Protein AF-A0A8X6LSC9-F1 (afdb_monomer)

Nearest PDB structures (foldseek):
  7ane-assembly1_av  TM=3.466E-01  e=9.409E+00  Leishmania major

pLDDT: mean 84.43, std 11.2, range [41.88, 93.12]

Foldseek 3Di:
DPPDPPPVVVVVVVVVVVCCVVVVVDDDDDDDPDPFFPDKDKDKDWDDDPVDTDIDIDIDTHGDD

Structure (mmCIF, N/CA/C/O backbone):
data_AF-A0A8X6LSC9-F1
#
_entry.id   AF-A0A8X6LSC9-F1
#
loop_
_atom_site.group_PDB
_atom_site.id
_atom_site.type_symbol
_atom_site.label_atom_id
_atom_site.label_alt_id
_atom_site.label_comp_id
_atom_site.label_asym_id
_atom_site.label_entity_id
_atom_site.label_seq_id
_atom_site.pdbx_PDB_ins_code
_atom_site.Cartn_x
_atom_site.Cartn_y
_atom_site.Cartn_z
_atom_site.occupancy
_atom_site.B_iso_or_equiv
_atom_site.auth_seq_id
_atom_site.auth_comp_id
_atom_site.auth_asym_id
_atom_site.auth_atom_id
_atom_site.pdbx_PDB_model_num
ATOM 1 N N . MET A 1 1 ? 28.051 -9.622 -28.141 1.00 41.88 1 MET A N 1
ATOM 2 C CA . MET A 1 1 ? 26.825 -8.927 -28.590 1.00 41.88 1 MET A CA 1
ATOM 3 C C . MET A 1 1 ? 26.016 -8.576 -27.344 1.00 41.88 1 MET A C 1
ATOM 5 O O . MET A 1 1 ? 25.340 -9.440 -26.821 1.00 41.88 1 MET A O 1
ATOM 9 N N . GLY A 1 2 ? 26.210 -7.389 -26.755 1.00 53.59 2 GLY A N 1
ATOM 10 C CA . GLY A 1 2 ? 25.691 -7.100 -25.402 1.00 53.59 2 GLY A CA 1
ATOM 11 C C . GLY A 1 2 ? 25.612 -5.615 -25.044 1.00 53.59 2 GLY A C 1
ATOM 12 O O . GLY A 1 2 ? 25.763 -5.254 -23.887 1.00 53.59 2 GLY A O 1
ATOM 13 N N . ARG A 1 3 ? 25.439 -4.733 -26.036 1.00 55.69 3 ARG A N 1
ATOM 14 C CA . ARG A 1 3 ? 25.359 -3.274 -25.825 1.00 55.69 3 ARG A CA 1
ATOM 15 C C . ARG A 1 3 ? 24.196 -2.632 -26.588 1.00 55.69 3 ARG A C 1
ATOM 17 O O . ARG A 1 3 ? 24.359 -1.572 -27.173 1.00 55.69 3 ARG A O 1
ATOM 24 N N . MET A 1 4 ? 23.037 -3.291 -26.614 1.00 51.50 4 MET A N 1
ATOM 25 C CA . MET A 1 4 ? 21.840 -2.768 -27.298 1.00 51.50 4 MET A CA 1
ATOM 26 C C . MET A 1 4 ? 20.569 -2.759 -26.435 1.00 51.50 4 MET A C 1
ATOM 28 O O . MET A 1 4 ? 19.510 -2.418 -26.938 1.00 51.50 4 MET A O 1
ATOM 32 N N . LEU A 1 5 ? 20.667 -3.093 -25.141 1.00 55.59 5 LEU A N 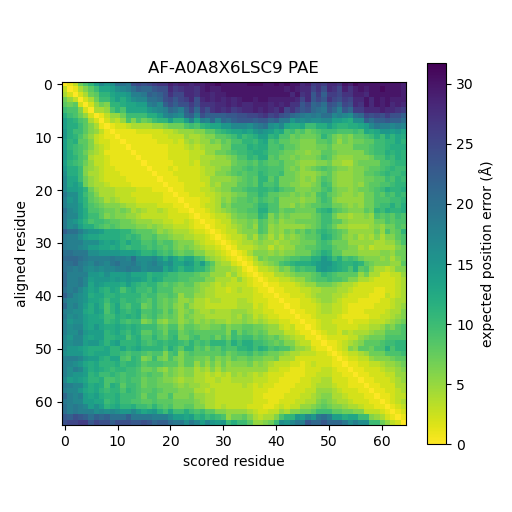1
ATOM 33 C CA . LEU A 1 5 ? 19.520 -3.099 -24.217 1.00 55.59 5 LEU A CA 1
ATOM 34 C C . LEU A 1 5 ? 19.448 -1.837 -23.337 1.00 55.59 5 LEU A C 1
ATOM 36 O O . LEU A 1 5 ? 18.369 -1.428 -22.933 1.00 55.59 5 LEU A O 1
ATOM 40 N N . ALA A 1 6 ? 20.574 -1.163 -23.081 1.00 59.84 6 ALA A N 1
ATOM 41 C CA . ALA A 1 6 ? 20.613 -0.038 -22.140 1.00 59.84 6 ALA A CA 1
ATOM 42 C C . 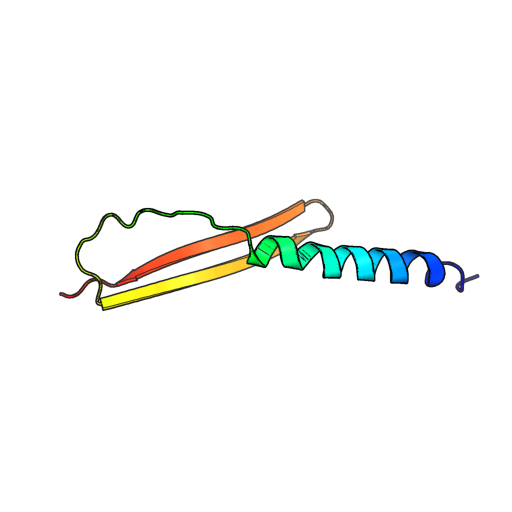ALA A 1 6 ? 19.886 1.230 -22.637 1.00 59.84 6 ALA A C 1
ATOM 44 O O . ALA A 1 6 ? 19.393 2.007 -21.825 1.00 59.84 6 ALA A O 1
ATOM 45 N N . GLY A 1 7 ? 19.815 1.444 -23.957 1.00 65.38 7 GLY A N 1
ATOM 46 C CA . GLY A 1 7 ? 19.263 2.675 -24.536 1.00 65.38 7 GLY A CA 1
ATOM 47 C C . GLY A 1 7 ? 17.737 2.788 -24.454 1.00 65.38 7 GLY A C 1
ATOM 48 O O . GLY A 1 7 ? 17.233 3.893 -24.299 1.00 65.38 7 GLY A O 1
ATOM 49 N N . ALA A 1 8 ? 17.019 1.662 -24.530 1.00 74.38 8 ALA A N 1
ATOM 50 C CA . ALA A 1 8 ? 15.554 1.625 -24.448 1.00 74.38 8 ALA A CA 1
ATOM 51 C C . ALA A 1 8 ? 15.049 1.477 -23.001 1.00 74.38 8 ALA A C 1
ATOM 53 O O . ALA A 1 8 ? 14.080 2.125 -22.617 1.00 74.38 8 ALA A O 1
ATOM 54 N N . ILE A 1 9 ? 15.771 0.717 -22.167 1.00 83.44 9 ILE A N 1
ATOM 55 C CA . ILE A 1 9 ? 15.373 0.444 -20.777 1.00 83.44 9 ILE A CA 1
ATOM 56 C C . ILE A 1 9 ? 15.459 1.697 -19.899 1.00 83.44 9 ILE A C 1
ATOM 58 O O . ILE A 1 9 ? 14.622 1.888 -19.024 1.00 83.44 9 ILE A O 1
ATOM 62 N N . ALA A 1 10 ? 16.454 2.569 -20.097 1.00 87.25 10 ALA A N 1
ATOM 63 C CA . ALA A 1 10 ? 16.623 3.740 -19.234 1.00 87.25 10 ALA A CA 1
ATOM 64 C C . ALA A 1 10 ? 15.455 4.754 -19.338 1.00 87.25 10 ALA A C 1
ATOM 66 O O . ALA A 1 10 ? 14.939 5.154 -18.290 1.00 87.25 10 ALA A O 1
ATOM 67 N N . PRO A 1 11 ? 14.981 5.139 -20.542 1.00 89.06 11 PRO A N 1
ATOM 68 C CA . PRO A 1 11 ? 13.767 5.944 -20.687 1.00 89.06 11 PRO A CA 1
ATOM 69 C C . PRO A 1 11 ? 12.507 5.254 -20.151 1.00 89.06 11 PRO A C 1
ATOM 71 O O . PRO A 1 11 ? 11.707 5.890 -19.469 1.00 89.06 11 PRO A O 1
ATOM 74 N N . GLU A 1 12 ? 12.334 3.957 -20.418 1.00 88.94 12 GLU A N 1
ATOM 75 C CA . GLU A 1 12 ? 11.181 3.179 -19.941 1.00 88.94 12 GLU A CA 1
ATOM 76 C C . GLU A 1 12 ? 11.136 3.112 -18.412 1.00 88.94 12 GLU A C 1
ATOM 78 O O . GLU A 1 12 ? 10.099 3.381 -17.806 1.00 88.94 12 GLU A O 1
ATOM 83 N N . TRP A 1 13 ? 12.278 2.845 -17.777 1.00 87.62 13 TRP A N 1
ATOM 84 C CA . TRP A 1 13 ? 12.421 2.852 -16.326 1.00 87.62 13 TRP A CA 1
ATOM 85 C C . TRP A 1 13 ? 12.136 4.233 -15.732 1.00 87.62 13 TRP A C 1
ATOM 87 O O . TRP A 1 13 ? 11.408 4.347 -14.747 1.00 87.6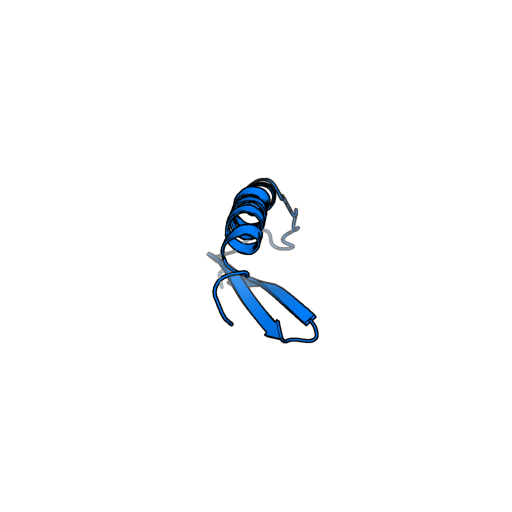2 13 TRP A O 1
ATOM 97 N N . HIS A 1 14 ? 12.660 5.297 -16.347 1.00 91.88 14 HIS A N 1
ATOM 98 C CA . HIS A 1 14 ? 12.393 6.661 -15.898 1.00 91.88 14 HIS A CA 1
ATOM 99 C C . HIS A 1 14 ? 10.900 7.008 -15.971 1.00 91.88 14 HIS A C 1
ATOM 101 O O . HIS A 1 14 ? 10.359 7.587 -15.026 1.00 91.88 14 HIS A O 1
ATOM 107 N N . ASN A 1 15 ? 10.224 6.618 -17.054 1.00 92.81 15 ASN A N 1
ATOM 108 C CA . ASN A 1 15 ? 8.787 6.824 -17.221 1.00 92.81 15 ASN A CA 1
ATOM 109 C C . ASN A 1 15 ? 7.983 6.014 -16.198 1.00 92.81 15 ASN A C 1
ATOM 111 O O . ASN A 1 15 ? 7.068 6.554 -15.577 1.00 92.81 15 ASN A O 1
ATOM 115 N N . PHE A 1 16 ? 8.353 4.751 -15.971 1.00 89.31 16 PHE A N 1
ATOM 116 C CA . PHE A 1 16 ? 7.733 3.897 -14.961 1.00 89.31 16 PHE A CA 1
ATOM 117 C C . PHE A 1 16 ? 7.840 4.510 -13.560 1.00 89.31 16 PHE A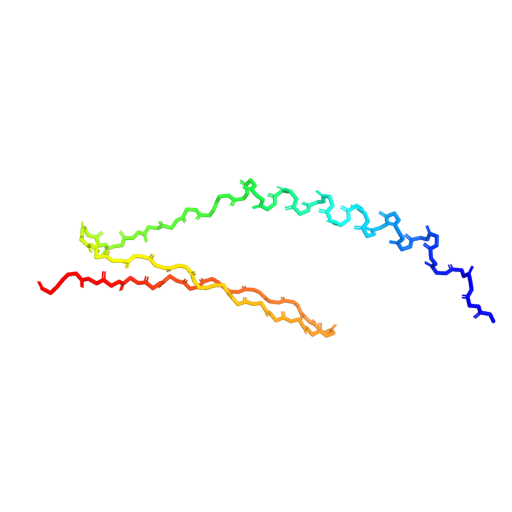 C 1
ATOM 119 O O . PHE A 1 16 ? 6.817 4.729 -12.915 1.00 89.31 16 PHE A O 1
ATOM 126 N N . VAL A 1 17 ? 9.045 4.877 -13.110 1.00 89.38 17 VAL A N 1
ATOM 127 C CA . VAL A 1 17 ? 9.250 5.498 -11.789 1.00 89.38 17 VAL A CA 1
ATOM 128 C C . VAL A 1 17 ? 8.505 6.828 -11.683 1.00 89.38 17 VAL A C 1
ATOM 130 O O . VAL A 1 17 ? 7.868 7.098 -10.669 1.00 89.38 17 VAL A O 1
ATOM 133 N N . SER A 1 18 ? 8.522 7.641 -12.741 1.00 93.12 18 SER A N 1
ATOM 134 C CA . SER A 1 18 ? 7.777 8.905 -12.781 1.00 93.12 18 SER A CA 1
ATOM 135 C C . SER A 1 18 ? 6.267 8.700 -12.640 1.00 93.12 18 SER A C 1
ATOM 137 O O . SER A 1 18 ? 5.606 9.498 -11.976 1.00 93.12 18 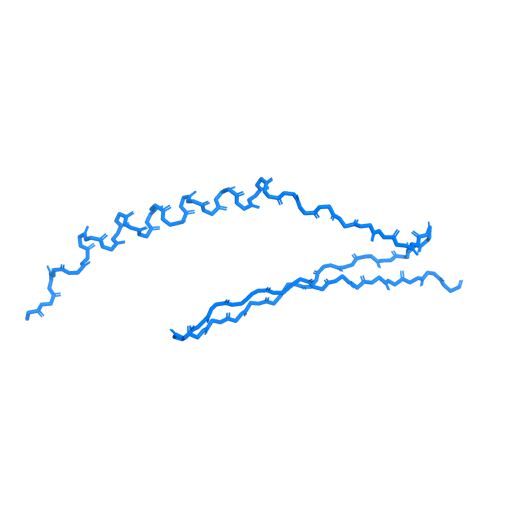SER A O 1
ATOM 139 N N . SER A 1 19 ? 5.722 7.618 -13.209 1.00 90.81 19 SER A N 1
ATOM 140 C CA . SER A 1 19 ? 4.298 7.282 -13.100 1.00 90.81 19 SER A CA 1
ATOM 141 C C . SER A 1 19 ? 3.866 6.907 -11.678 1.00 90.81 19 SER A C 1
ATOM 143 O O . SER A 1 19 ? 2.703 7.104 -11.329 1.00 90.81 19 SER A O 1
ATOM 145 N N . LEU A 1 20 ? 4.793 6.455 -10.819 1.00 87.06 20 LEU A N 1
ATOM 146 C CA . LEU A 1 20 ? 4.483 6.090 -9.431 1.00 87.06 20 LEU A CA 1
ATOM 147 C C . LEU A 1 20 ? 3.996 7.281 -8.597 1.00 87.06 20 LEU A C 1
ATOM 149 O O . LEU A 1 20 ? 3.287 7.066 -7.620 1.00 87.06 20 LEU A O 1
ATOM 153 N N . LYS A 1 21 ? 4.279 8.527 -9.005 1.00 89.75 21 LYS A N 1
ATOM 154 C CA . LYS A 1 21 ? 3.711 9.724 -8.359 1.00 89.75 21 LYS A CA 1
ATOM 155 C C . LYS A 1 21 ? 2.181 9.724 -8.355 1.00 89.75 21 LYS A C 1
ATOM 157 O O . LYS A 1 21 ? 1.579 10.216 -7.410 1.00 89.75 21 LYS A O 1
ATOM 162 N N . ALA A 1 22 ? 1.541 9.115 -9.355 1.00 88.50 22 ALA A N 1
ATOM 163 C CA . ALA A 1 22 ? 0.085 8.983 -9.381 1.00 88.50 22 ALA A CA 1
ATOM 164 C C . ALA A 1 22 ? -0.457 8.129 -8.215 1.00 88.50 22 ALA A C 1
ATOM 166 O O . ALA A 1 22 ? -1.610 8.287 -7.821 1.00 88.50 22 ALA A O 1
ATOM 167 N N . LEU A 1 23 ? 0.363 7.242 -7.633 1.00 85.44 23 LEU A N 1
ATOM 168 C CA . LEU A 1 23 ? -0.012 6.467 -6.447 1.00 85.44 23 LEU A CA 1
ATOM 169 C C . LEU A 1 23 ? -0.029 7.322 -5.175 1.00 85.44 23 LEU A C 1
ATOM 171 O O . LEU A 1 23 ? -0.773 6.998 -4.256 1.00 85.44 23 LEU A O 1
ATOM 175 N N . GLU A 1 24 ? 0.736 8.416 -5.119 1.00 83.25 24 GLU A N 1
ATOM 176 C CA . GLU A 1 24 ? 0.695 9.360 -3.990 1.00 83.25 24 GLU A CA 1
ATOM 177 C C . GLU A 1 24 ? -0.647 10.106 -3.938 1.00 83.25 24 GLU A C 1
ATOM 179 O O . GLU A 1 24 ? -1.148 10.447 -2.866 1.00 83.25 24 GLU A O 1
ATOM 184 N N . GLU A 1 25 ? -1.265 10.318 -5.101 1.00 86.75 25 GLU A N 1
ATOM 185 C CA . GLU A 1 25 ? -2.581 10.945 -5.229 1.00 86.75 25 GLU A CA 1
ATOM 186 C C . GLU A 1 25 ? -3.739 9.945 -5.057 1.00 86.75 25 GLU A C 1
ATOM 188 O O . GLU A 1 25 ? -4.888 10.351 -4.847 1.00 86.75 25 GLU A O 1
ATOM 193 N N . LEU A 1 26 ? -3.461 8.636 -5.107 1.00 86.50 26 LEU A N 1
ATOM 194 C CA . LEU A 1 26 ? -4.468 7.586 -5.000 1.00 86.50 26 LEU A CA 1
ATOM 195 C C . LEU A 1 26 ? -5.030 7.510 -3.572 1.00 86.50 26 LEU A C 1
ATOM 197 O O . LEU A 1 26 ? -4.442 6.926 -2.664 1.00 86.50 26 LEU A O 1
ATOM 201 N N . LYS A 1 27 ? -6.234 8.052 -3.380 1.00 85.75 27 LYS A N 1
ATOM 202 C CA . LYS A 1 27 ? -6.969 7.967 -2.112 1.00 85.75 27 LYS A CA 1
ATOM 203 C C . LYS A 1 27 ? -7.971 6.817 -2.142 1.00 85.75 27 LYS A C 1
ATOM 205 O O . LYS A 1 27 ? -8.998 6.900 -2.810 1.00 85.75 27 LYS A O 1
ATOM 210 N N . ILE A 1 28 ? -7.708 5.769 -1.364 1.00 86.06 28 ILE A N 1
ATOM 211 C CA . ILE A 1 28 ? -8.657 4.670 -1.142 1.00 86.06 28 ILE A CA 1
ATOM 212 C C . ILE A 1 28 ? -9.321 4.879 0.219 1.00 86.06 28 ILE A C 1
ATOM 214 O O . ILE A 1 28 ? -8.761 4.524 1.255 1.00 86.06 28 ILE A O 1
ATOM 218 N N . GLY A 1 29 ? -10.516 5.472 0.221 1.00 85.44 29 GLY A N 1
ATOM 219 C CA . GLY A 1 29 ? -11.300 5.646 1.443 1.00 85.44 29 GLY A CA 1
ATOM 220 C C . GLY A 1 29 ? -11.658 4.296 2.072 1.00 85.44 29 GLY A C 1
ATOM 221 O O . GLY A 1 29 ? -12.151 3.396 1.390 1.00 85.44 29 GLY A O 1
ATOM 222 N N . ARG A 1 30 ? -11.412 4.145 3.376 1.00 84.56 30 ARG A N 1
ATOM 223 C CA . ARG A 1 30 ? -11.795 2.964 4.161 1.00 84.56 30 ARG A CA 1
ATOM 224 C C . ARG A 1 30 ? -12.559 3.416 5.397 1.00 84.56 30 ARG A C 1
ATOM 226 O O . ARG A 1 30 ? -12.113 4.313 6.104 1.00 84.56 30 ARG A O 1
ATOM 233 N N . TYR A 1 31 ? -13.710 2.798 5.635 1.00 84.44 31 TYR A N 1
ATOM 234 C CA . TYR A 1 31 ? -14.507 3.055 6.828 1.00 84.44 31 TYR A CA 1
ATOM 235 C C . TYR A 1 31 ? -13.996 2.201 7.984 1.00 84.44 31 TYR A C 1
ATOM 237 O O . TYR A 1 31 ? -13.796 0.995 7.828 1.00 84.44 31 TYR A O 1
ATOM 245 N N . LEU A 1 32 ? -13.807 2.832 9.141 1.00 83.88 32 LEU A N 1
ATOM 246 C CA . LEU A 1 32 ? -13.505 2.158 10.394 1.00 83.88 32 LEU A CA 1
ATOM 247 C C . LEU A 1 32 ? -14.807 2.032 11.195 1.00 83.88 32 LEU A C 1
ATOM 249 O O . LEU A 1 32 ? -15.426 3.034 11.535 1.00 83.88 32 LEU A O 1
ATOM 253 N N . LEU A 1 33 ? -15.236 0.800 11.472 1.00 84.38 33 LEU A N 1
ATOM 254 C CA . LEU A 1 33 ? -16.463 0.506 12.226 1.00 84.38 33 LEU A CA 1
ATOM 255 C C . LEU A 1 33 ? -16.197 0.468 13.743 1.00 84.38 33 LEU A C 1
ATOM 257 O O . LEU A 1 33 ? -16.599 -0.472 14.426 1.00 84.38 33 LEU A O 1
ATOM 261 N N . THR A 1 34 ? -15.451 1.440 14.264 1.00 81.62 34 THR A N 1
ATOM 262 C CA . THR A 1 34 ? -15.230 1.613 15.706 1.00 81.62 34 THR A CA 1
ATOM 263 C C . THR A 1 34 ? -15.111 3.099 16.017 1.00 81.62 34 THR A C 1
ATOM 265 O O . THR A 1 34 ? -14.520 3.855 15.247 1.00 81.62 34 THR A O 1
ATOM 268 N N . ASP A 1 35 ? -15.723 3.506 17.118 1.00 81.81 35 ASP A N 1
ATOM 269 C CA . ASP A 1 35 ? -15.720 4.858 17.675 1.00 81.81 35 ASP A CA 1
ATOM 270 C C . ASP A 1 35 ? -14.542 5.093 18.632 1.00 81.81 35 ASP A C 1
ATOM 272 O O . ASP A 1 35 ? -14.139 6.238 18.826 1.00 81.81 35 ASP A O 1
ATOM 276 N N . SER A 1 36 ? -13.938 4.020 19.152 1.00 84.88 36 SER A N 1
ATOM 277 C CA . SER A 1 36 ? -12.696 4.055 19.925 1.00 84.88 36 SER A CA 1
ATOM 278 C C . SER A 1 36 ? -11.615 3.145 19.331 1.00 84.88 36 SER A C 1
ATOM 280 O O . SER A 1 36 ? -11.888 2.051 18.821 1.00 84.88 36 SER A O 1
ATOM 282 N N . TYR A 1 37 ? -10.371 3.619 19.378 1.00 86.19 37 TYR A N 1
ATOM 283 C CA . TYR A 1 37 ? -9.162 2.843 19.118 1.00 86.19 37 TYR A CA 1
ATOM 284 C C . TYR A 1 37 ? -7.989 3.473 19.872 1.00 86.19 37 TYR A C 1
ATOM 286 O O . TYR A 1 37 ? -7.821 4.689 19.850 1.00 86.19 37 TYR A O 1
ATOM 294 N N . GLU A 1 38 ? -7.146 2.646 20.484 1.00 90.12 38 GLU A N 1
ATOM 295 C CA . GLU A 1 38 ? -5.899 3.103 21.106 1.00 90.12 38 GLU A CA 1
ATOM 296 C C . GLU A 1 38 ? -4.822 3.306 20.031 1.00 90.12 38 GLU A C 1
ATOM 298 O O . GLU A 1 38 ? -4.052 4.268 20.035 1.00 90.12 38 GLU A O 1
ATOM 303 N N . LYS A 1 39 ? -4.771 2.382 19.060 1.00 90.56 39 LYS A N 1
ATOM 304 C CA . LYS A 1 39 ? -3.724 2.355 18.039 1.00 90.56 39 LYS A CA 1
ATOM 305 C C . LYS A 1 39 ? -4.231 1.812 16.711 1.00 90.56 39 LYS A C 1
ATOM 307 O O . LYS A 1 39 ? -4.795 0.721 16.641 1.00 90.56 39 LYS A O 1
ATOM 312 N N . LEU A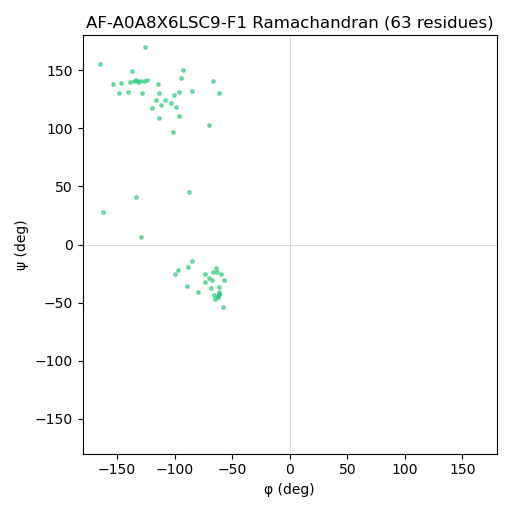 1 40 ? -3.941 2.549 15.641 1.00 90.31 40 LEU A N 1
ATOM 313 C CA . LEU A 1 40 ? -4.195 2.141 14.262 1.00 90.31 40 LEU A CA 1
ATOM 314 C C . LEU A 1 40 ? -2.869 1.948 13.522 1.00 90.31 40 LEU A C 1
ATOM 316 O O . LEU A 1 40 ? -1.996 2.814 13.554 1.00 90.31 40 LEU A O 1
ATOM 320 N N . MET A 1 41 ? -2.717 0.814 12.846 1.00 91.56 41 MET A N 1
ATOM 321 C CA . MET A 1 41 ? -1.539 0.476 12.050 1.00 91.56 41 MET A CA 1
ATOM 322 C C . MET A 1 41 ? -1.954 0.006 10.658 1.00 91.56 41 MET A C 1
ATOM 324 O O . MET A 1 41 ? -2.924 -0.738 10.503 1.00 91.56 41 MET A O 1
ATOM 328 N N . LEU A 1 42 ? -1.183 0.410 9.650 1.00 91.31 42 LEU A N 1
ATOM 329 C CA . LEU A 1 42 ? -1.280 -0.109 8.289 1.00 91.31 42 LEU A CA 1
ATOM 330 C C . LEU A 1 42 ? -0.055 -0.978 8.008 1.00 91.31 42 LEU A C 1
ATOM 332 O O . LEU A 1 42 ? 1.078 -0.526 8.159 1.00 91.31 42 LEU A O 1
ATOM 336 N N . LEU A 1 43 ? -0.290 -2.226 7.614 1.00 92.75 43 LEU A N 1
ATOM 337 C CA . LEU A 1 43 ? 0.744 -3.212 7.317 1.00 92.75 43 LEU A CA 1
ATOM 338 C C . LEU A 1 43 ? 0.698 -3.525 5.823 1.00 92.75 43 LEU A C 1
ATOM 340 O O . LEU A 1 43 ? -0.251 -4.147 5.348 1.00 92.75 43 LEU A O 1
ATOM 344 N N . GLY A 1 44 ? 1.701 -3.060 5.082 1.00 92.06 44 GLY A N 1
ATOM 345 C CA . GLY A 1 44 ? 1.833 -3.308 3.649 1.00 92.06 44 GLY A CA 1
ATOM 346 C C . GLY A 1 44 ? 2.753 -4.491 3.365 1.00 92.06 44 GLY A C 1
ATOM 347 O O . GLY A 1 44 ? 3.867 -4.539 3.880 1.00 92.06 44 GLY A O 1
ATOM 348 N N . TYR A 1 45 ? 2.307 -5.407 2.511 1.00 92.12 45 TYR A N 1
ATOM 349 C CA . TYR A 1 45 ? 3.112 -6.497 1.969 1.00 92.12 45 TYR A CA 1
ATOM 350 C C . TYR A 1 45 ? 3.020 -6.463 0.449 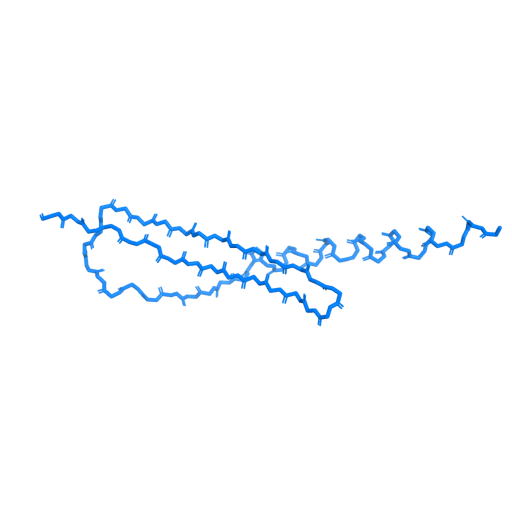1.00 92.12 45 TYR A C 1
ATOM 352 O O . TYR A 1 45 ? 1.949 -6.217 -0.105 1.00 92.12 45 TYR A O 1
ATOM 360 N N . ALA A 1 46 ? 4.132 -6.717 -0.224 1.00 91.56 46 ALA A N 1
ATOM 361 C CA . ALA A 1 46 ? 4.172 -6.853 -1.668 1.00 91.56 46 ALA A CA 1
ATOM 362 C C . ALA A 1 46 ? 4.980 -8.096 -2.027 1.00 91.56 46 ALA A C 1
ATOM 364 O O . ALA A 1 46 ? 5.986 -8.386 -1.381 1.00 91.56 46 ALA A O 1
ATOM 365 N N . ASP A 1 47 ? 4.522 -8.806 -3.048 1.00 92.88 47 ASP A N 1
ATOM 366 C CA . ASP A 1 47 ? 5.214 -9.941 -3.636 1.00 92.88 47 ASP A CA 1
ATOM 367 C C . ASP A 1 47 ? 5.135 -9.853 -5.162 1.00 92.88 47 ASP A C 1
ATOM 369 O O . ASP A 1 47 ? 4.189 -9.304 -5.739 1.00 92.88 47 ASP A O 1
ATOM 373 N N . ALA A 1 48 ? 6.162 -10.363 -5.822 1.00 91.94 48 ALA A N 1
ATOM 374 C CA . ALA A 1 48 ? 6.292 -10.315 -7.263 1.00 91.94 48 ALA A CA 1
ATOM 375 C C . ALA A 1 48 ? 6.872 -11.631 -7.769 1.00 91.94 48 ALA A C 1
ATOM 377 O O . ALA A 1 48 ? 7.907 -12.099 -7.303 1.00 91.94 48 ALA A O 1
ATOM 378 N N . SER A 1 49 ? 6.222 -12.191 -8.781 1.00 90.69 49 SER A N 1
ATOM 379 C CA . SER A 1 49 ? 6.690 -13.355 -9.523 1.00 90.69 49 SER A CA 1
ATOM 380 C C . SER A 1 49 ? 6.729 -13.035 -11.014 1.00 90.69 49 SER A C 1
ATOM 382 O O . SER A 1 49 ? 6.175 -12.033 -11.463 1.00 90.69 49 SER A O 1
ATOM 384 N N . GLU A 1 50 ? 7.327 -13.923 -11.806 1.00 90.31 50 GLU A N 1
ATOM 385 C CA . GLU A 1 50 ? 7.290 -13.813 -13.270 1.00 90.31 50 GLU A CA 1
ATOM 386 C C . GLU A 1 50 ? 5.858 -13.847 -13.833 1.00 90.31 50 GLU A C 1
ATOM 388 O O . GLU A 1 50 ? 5.610 -13.329 -14.916 1.00 90.31 50 GLU A O 1
ATOM 393 N N . SER A 1 51 ? 4.908 -14.455 -13.110 1.00 90.19 51 SER A N 1
ATOM 394 C CA . SER A 1 51 ? 3.528 -14.647 -13.577 1.00 90.19 51 SER A CA 1
ATOM 395 C C . SER A 1 51 ? 2.541 -13.592 -13.073 1.00 90.19 51 SER A C 1
ATOM 397 O O . SER A 1 51 ? 1.482 -13.421 -13.675 1.00 90.19 51 SER A O 1
ATOM 399 N N . ALA A 1 52 ? 2.842 -12.907 -11.966 1.00 90.50 52 ALA A N 1
ATOM 400 C CA . ALA A 1 52 ? 1.952 -11.917 -11.361 1.00 90.50 52 ALA A CA 1
ATOM 401 C C . ALA A 1 52 ? 2.668 -11.027 -10.335 1.00 90.50 52 ALA A C 1
ATOM 403 O O . ALA A 1 52 ? 3.621 -11.453 -9.680 1.00 90.50 52 ALA A O 1
ATOM 404 N N . TYR A 1 53 ? 2.115 -9.830 -10.133 1.00 88.31 53 TYR A N 1
ATOM 405 C CA . TYR A 1 53 ? 2.484 -8.886 -9.078 1.00 88.31 53 TYR A CA 1
ATOM 406 C C . TYR A 1 53 ? 1.310 -8.725 -8.112 1.00 88.31 53 TYR A C 1
ATOM 408 O O . TYR A 1 53 ? 0.164 -8.606 -8.550 1.00 88.31 53 TYR A O 1
ATOM 416 N N . GLY A 1 54 ? 1.582 -8.695 -6.811 1.00 89.56 54 GLY A N 1
ATOM 417 C CA . GLY A 1 54 ? 0.564 -8.526 -5.782 1.00 89.56 54 GLY A CA 1
ATOM 418 C C . GLY A 1 54 ? 1.033 -7.597 -4.672 1.00 89.56 54 GLY A C 1
ATOM 419 O O . GLY A 1 54 ? 2.174 -7.657 -4.229 1.00 89.56 54 GLY A O 1
ATOM 420 N N . ALA A 1 55 ? 0.132 -6.746 -4.195 1.00 89.88 55 ALA A N 1
ATOM 421 C CA . ALA A 1 55 ? 0.333 -5.974 -2.979 1.00 89.88 55 ALA A CA 1
ATOM 422 C C . ALA A 1 55 ? -0.939 -6.033 -2.1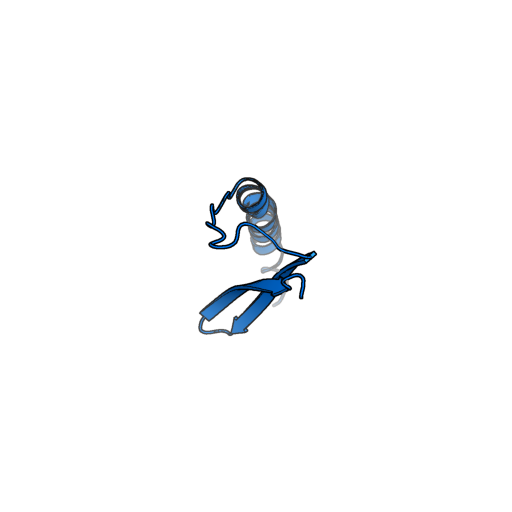34 1.00 89.88 55 ALA A C 1
ATOM 424 O O . ALA A 1 55 ? -2.051 -5.983 -2.661 1.00 89.88 55 ALA A O 1
ATOM 425 N N . VAL A 1 56 ? -0.776 -6.140 -0.821 1.00 90.38 56 VAL A N 1
ATOM 426 C CA . VAL A 1 56 ? -1.871 -6.143 0.144 1.00 90.38 56 VAL A CA 1
ATOM 427 C C . VAL A 1 56 ? -1.554 -5.171 1.269 1.00 90.38 56 VAL A C 1
ATOM 429 O O . VAL A 1 56 ? -0.418 -5.066 1.727 1.00 90.38 56 VAL A O 1
ATOM 432 N N . VAL A 1 57 ? -2.576 -4.445 1.712 1.00 90.12 57 VAL A N 1
ATOM 433 C CA . VAL A 1 57 ? -2.496 -3.565 2.876 1.00 90.12 57 VAL A CA 1
ATOM 434 C C . VAL A 1 57 ? -3.514 -4.055 3.890 1.00 90.12 57 VAL A C 1
ATOM 436 O O . VAL A 1 57 ? -4.716 -4.046 3.623 1.00 90.12 57 VAL A O 1
ATOM 439 N N . TYR A 1 58 ? -3.033 -4.481 5.051 1.00 91.06 58 TYR A N 1
ATOM 440 C CA . TYR A 1 58 ? -3.868 -4.827 6.192 1.00 91.06 58 TYR A CA 1
ATOM 441 C C . TYR A 1 58 ? -4.000 -3.632 7.128 1.00 91.06 58 TYR A C 1
ATOM 443 O O . TYR A 1 58 ? -3.048 -2.886 7.350 1.00 91.06 58 TYR A O 1
ATOM 451 N N . MET A 1 59 ? -5.185 -3.484 7.711 1.00 89.50 59 MET A N 1
ATOM 452 C CA . MET A 1 59 ? -5.439 -2.540 8.790 1.00 89.50 59 MET A CA 1
ATOM 453 C C . MET A 1 59 ? -5.499 -3.315 10.102 1.00 89.50 59 MET A C 1
ATOM 455 O O . MET A 1 59 ? -6.320 -4.219 10.250 1.00 89.50 59 MET A O 1
ATOM 459 N N . HIS A 1 60 ? -4.638 -2.960 11.049 1.00 90.06 60 HIS A N 1
ATOM 460 C CA . HIS A 1 60 ? -4.645 -3.515 12.395 1.00 90.06 60 HIS A CA 1
ATOM 461 C C . HIS A 1 60 ? -5.066 -2.426 13.385 1.00 90.06 60 HIS A C 1
ATOM 463 O O . HIS A 1 60 ? -4.432 -1.375 13.474 1.00 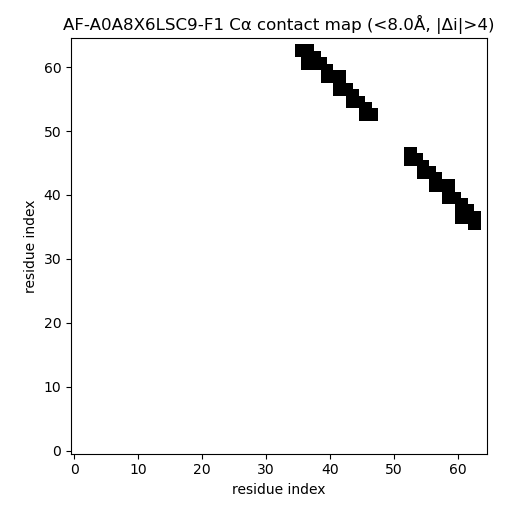90.06 60 HIS A O 1
ATOM 469 N N . CYS A 1 61 ? -6.167 -2.676 14.091 1.00 90.75 61 CYS A N 1
ATOM 470 C CA . CYS A 1 61 ? -6.770 -1.761 15.052 1.00 90.75 61 CYS A CA 1
ATOM 471 C C . CYS A 1 61 ? -6.713 -2.392 16.444 1.00 90.75 61 CYS A C 1
ATOM 473 O O . CYS A 1 61 ? -7.211 -3.503 16.631 1.00 90.75 61 CYS A O 1
ATOM 475 N N . VAL A 1 62 ? -6.124 -1.680 17.400 1.00 90.44 62 VAL A N 1
ATOM 476 C CA . VAL A 1 62 ? -6.108 -2.033 18.824 1.00 90.44 62 VAL A CA 1
ATOM 477 C C . VAL A 1 62 ? -7.163 -1.180 19.519 1.00 90.44 62 VAL A C 1
ATOM 479 O O . VAL A 1 62 ? -7.204 0.034 19.308 1.00 90.44 62 VAL A O 1
ATOM 482 N N . LYS A 1 63 ? -8.048 -1.817 20.286 1.00 86.31 63 LYS A N 1
ATOM 483 C CA . LYS A 1 63 ? -9.069 -1.134 21.087 1.00 86.31 63 LYS A CA 1
ATOM 484 C C . LYS A 1 63 ? -8.540 -0.895 22.495 1.00 86.31 63 LYS A C 1
ATOM 486 O O . LYS A 1 63 ? -7.730 -1.684 22.964 1.00 86.31 63 LYS A O 1
ATOM 491 N N . GLU A 1 64 ? -9.017 0.174 23.119 1.00 79.69 64 GLU A N 1
ATOM 492 C CA . GLU A 1 64 ? -8.875 0.365 24.564 1.00 79.69 64 GLU A CA 1
ATOM 493 C C . GLU A 1 64 ? -9.712 -0.710 25.285 1.00 79.69 64 GLU A C 1
ATOM 495 O O . GLU A 1 64 ? -10.790 -1.067 24.791 1.00 79.69 64 GLU A O 1
ATOM 500 N N . ASP A 1 65 ? -9.186 -1.249 26.388 1.00 75.25 65 ASP A N 1
ATOM 501 C CA . ASP A 1 65 ? -9.861 -2.243 27.242 1.00 75.25 65 ASP A CA 1
ATOM 502 C C . ASP A 1 65 ? -11.077 -1.662 27.989 1.00 75.25 65 ASP A C 1
ATOM 504 O O . ASP A 1 65 ? -11.000 -0.503 28.467 1.00 75.25 65 ASP A O 1
#

Radius of gyration: 19.49 Å; Cα contacts (8 Å, |Δi|>4): 44; chains: 1; bounding box: 43×26×56 Å

Solvent-accessible surface area (backbone atoms only — not comparable to full-atom values): 4442 Å² total; per-residue (Å²): 142,89,84,79,62,68,78,63,49,53,60,50,51,52,51,53,61,59,55,52,57,59,59,78,71,60,79,80,89,76,88,73,98,62,96,68,64,73,45,81,45,78,50,76,47,72,53,76,54,98,90,50,75,49,73,49,76,46,79,49,76,41,64,71,133

Organism: Trichonephila clavata (NCBI:txid2740835)

Mean predicted aligned error: 9.07 Å

Secondary structure (DSSP, 8-state):
---SSHHHHHHHHHHHHHHTHHHHH---------S--SEEEEEEEEEE-SS-EEEEEEEEEEPP-

Sequence (65 aa):
MGRMLAGAIAPEWHNFVSSLKALEELKIGRYLLTDSYEKLMLLGYADASESAYGAVVYMHCVKED

InterPro domains:
  IPR008042 Retrotransposon Pao-like, RNAseH-like domain [PF05380] (7-64)